Protein AF-A0A527ZAL7-F1 (afdb_monomer_lite)

Foldseek 3Di:
DPDDDDDPPVVVPDPDDPVNVVLVVVLVVLPECCPDPDPSVVVNVVSVLVVLVVVCVVVVHDSVPDDDDPDDLVVLLVPLAQWDDDPPDIGGNQAAEDEPPDDPSPQVSRHDDPVRYHYDYADPVRHD

Secondary structure (DSSP, 8-state):
-PPPPP---TTT--PPPHHHHHHHHHHHT----TT--SHHHHHHHHHHHHHHHHHHHHTT--GGG----SSHHHHHHHH--SEEEETTEEEE---EEEETTS-HHHHT-TTS-GGGEEEEP--TTS--

pLDDT: mean 95.11, std 5.89, range [48.94, 98.5]

Structure (mmCIF, N/CA/C/O backbone):
data_AF-A0A527ZAL7-F1
#
_entry.id   AF-A0A527ZAL7-F1
#
loop_
_atom_site.group_PDB
_atom_site.id
_atom_site.type_symbol
_atom_site.label_atom_id
_atom_site.label_alt_id
_atom_site.label_comp_id
_atom_site.label_asym_id
_atom_site.label_entity_id
_atom_site.label_seq_id
_atom_site.pdbx_PDB_ins_code
_atom_site.Cartn_x
_atom_site.Cartn_y
_atom_site.Cartn_z
_atom_site.occupancy
_atom_site.B_iso_or_equiv
_atom_site.auth_seq_id
_atom_site.auth_comp_id
_atom_site.auth_asym_id
_atom_site.auth_atom_id
_atom_site.pdbx_PDB_model_num
ATOM 1 N N . MET A 1 1 ? -11.670 -36.192 -14.664 1.00 48.94 1 MET A N 1
ATOM 2 C CA . MET A 1 1 ? -11.082 -34.845 -14.829 1.00 48.94 1 MET A CA 1
ATOM 3 C C . MET A 1 1 ? -11.791 -33.899 -13.882 1.00 48.94 1 MET A C 1
ATOM 5 O O . MET A 1 1 ? -13.014 -33.909 -13.870 1.00 48.94 1 MET A O 1
ATOM 9 N N . ALA A 1 2 ? -11.064 -33.143 -13.057 1.00 60.72 2 ALA A N 1
ATOM 10 C CA . ALA A 1 2 ? -11.693 -32.115 -12.231 1.00 60.72 2 ALA A CA 1
ATOM 11 C C . ALA A 1 2 ? -12.314 -31.054 -13.157 1.00 60.72 2 ALA A C 1
ATOM 13 O O . ALA A 1 2 ? -11.637 -30.558 -14.055 1.00 60.72 2 ALA A O 1
ATOM 14 N N . GLY A 1 3 ? -13.607 -30.770 -12.987 1.00 74.31 3 GLY A N 1
ATOM 15 C CA . GLY A 1 3 ? -14.325 -29.792 -13.806 1.00 74.31 3 GLY A CA 1
ATOM 16 C C . GLY A 1 3 ? -13.732 -28.382 -13.695 1.00 74.31 3 GLY A C 1
ATOM 17 O O . GLY A 1 3 ? -13.003 -28.069 -12.751 1.00 74.31 3 GLY A O 1
ATOM 18 N N . ARG A 1 4 ? -14.055 -27.520 -14.667 1.00 84.19 4 ARG A N 1
ATOM 19 C CA . ARG A 1 4 ? -13.641 -26.109 -14.679 1.00 84.19 4 ARG A CA 1
ATOM 20 C C . ARG A 1 4 ? -14.116 -25.422 -13.394 1.00 84.19 4 ARG A C 1
ATOM 22 O O . ARG A 1 4 ? -15.317 -25.316 -13.166 1.00 84.19 4 ARG A O 1
ATOM 29 N N . ARG A 1 5 ? -13.177 -24.960 -12.564 1.00 90.50 5 ARG A N 1
ATOM 30 C CA . ARG A 1 5 ? -13.480 -24.236 -11.321 1.00 90.50 5 ARG A CA 1
ATOM 31 C C . ARG A 1 5 ? -13.898 -22.800 -11.639 1.00 90.50 5 ARG A C 1
ATOM 33 O O . ARG A 1 5 ? -13.228 -22.132 -12.423 1.00 90.50 5 ARG A O 1
ATOM 40 N N . ALA A 1 6 ? -14.978 -22.332 -11.022 1.00 93.38 6 ALA A N 1
ATOM 41 C CA . ALA A 1 6 ? -15.306 -20.911 -10.971 1.00 93.38 6 ALA A CA 1
ATOM 42 C C . ALA A 1 6 ? -14.557 -20.277 -9.789 1.00 93.38 6 ALA A C 1
ATOM 44 O O . ALA A 1 6 ? -14.612 -20.806 -8.680 1.00 93.38 6 ALA A O 1
ATOM 45 N N . TYR A 1 7 ? -13.840 -19.177 -10.027 1.00 93.69 7 TYR A N 1
ATOM 46 C CA . TYR A 1 7 ? -13.162 -18.417 -8.976 1.00 93.69 7 TYR A CA 1
ATOM 47 C C . TYR A 1 7 ? -14.049 -17.243 -8.558 1.00 93.69 7 TYR A C 1
ATOM 49 O O . TYR A 1 7 ? -14.272 -16.332 -9.352 1.00 93.69 7 TYR A O 1
ATOM 57 N N . LEU A 1 8 ? -14.581 -17.300 -7.337 1.00 95.62 8 LEU A N 1
ATOM 58 C CA . LEU A 1 8 ? -15.550 -16.341 -6.791 1.00 95.62 8 LEU A CA 1
ATOM 59 C C . LEU A 1 8 ? -15.016 -15.689 -5.503 1.00 95.62 8 LEU A C 1
ATOM 61 O O . LEU A 1 8 ? -15.759 -15.513 -4.547 1.00 95.62 8 LEU A O 1
ATOM 65 N N . ASP A 1 9 ? -13.716 -15.379 -5.471 1.00 96.25 9 ASP A N 1
ATOM 66 C CA . ASP A 1 9 ? -13.019 -14.857 -4.283 1.00 96.25 9 ASP A CA 1
ATOM 67 C C . ASP A 1 9 ? -12.136 -13.632 -4.609 1.00 96.25 9 ASP A C 1
ATOM 69 O O . ASP A 1 9 ? -11.048 -13.440 -4.072 1.00 96.25 9 ASP A O 1
ATOM 73 N N . TYR A 1 10 ? -12.611 -12.783 -5.532 1.00 96.75 10 TYR A N 1
ATOM 74 C CA . TYR A 1 10 ? -11.903 -11.567 -5.968 1.00 96.75 10 TYR A CA 1
ATOM 75 C C . TYR A 1 10 ? -11.668 -10.555 -4.835 1.00 96.75 10 TYR A C 1
ATOM 77 O O . TYR A 1 10 ? -10.760 -9.732 -4.937 1.00 96.75 10 TYR A O 1
ATOM 85 N N . ASN A 1 11 ? -12.465 -10.620 -3.763 1.00 96.12 11 ASN A N 1
ATOM 86 C CA . ASN A 1 11 ? -12.312 -9.756 -2.594 1.00 96.12 11 ASN A CA 1
ATOM 87 C C . ASN A 1 11 ? -11.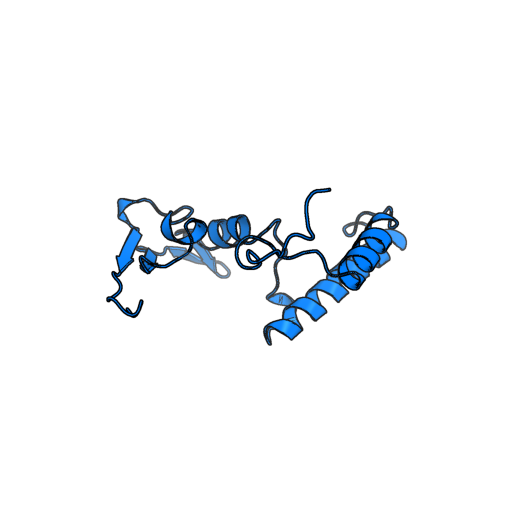076 -10.124 -1.756 1.00 96.12 11 ASN A C 1
ATOM 89 O O . ASN A 1 11 ? -10.514 -9.243 -1.111 1.00 96.12 11 ASN A O 1
ATOM 93 N N . ALA A 1 12 ? -10.636 -11.389 -1.768 1.00 94.75 12 ALA A N 1
ATOM 94 C CA . ALA A 1 12 ? -9.403 -11.802 -1.098 1.00 94.75 12 ALA A CA 1
ATOM 95 C C . ALA A 1 12 ? -8.165 -11.482 -1.949 1.00 94.75 12 ALA A C 1
ATOM 97 O O . ALA A 1 12 ? -7.170 -10.956 -1.450 1.00 94.75 12 ALA A O 1
ATOM 98 N N . SER A 1 13 ? -8.214 -11.798 -3.246 1.00 94.38 13 SER A N 1
ATOM 99 C CA . SER A 1 13 ? -7.198 -11.404 -4.223 1.00 94.38 13 SER A CA 1
ATOM 100 C C . SER A 1 13 ? -7.747 -11.515 -5.642 1.00 94.38 13 SER A C 1
ATOM 102 O O . SER A 1 13 ? -8.595 -12.353 -5.933 1.00 94.38 13 SER A O 1
ATOM 104 N N . ALA A 1 14 ? -7.234 -10.700 -6.559 1.00 96.00 14 ALA A N 1
ATOM 105 C CA . ALA A 1 14 ? -7.610 -10.756 -7.965 1.00 96.00 14 ALA A CA 1
ATOM 106 C C . ALA A 1 14 ? -6.448 -11.298 -8.814 1.00 96.00 14 ALA A C 1
ATOM 108 O O . ALA A 1 14 ? -5.286 -10.969 -8.549 1.00 96.00 14 ALA A O 1
ATOM 109 N N . PRO A 1 15 ? -6.723 -12.081 -9.874 1.00 95.44 15 PRO A N 1
ATOM 110 C CA . PRO A 1 15 ? -5.710 -12.426 -10.860 1.00 95.44 15 PRO A CA 1
ATOM 111 C C . PRO A 1 15 ? -5.053 -11.169 -11.438 1.00 95.44 15 PRO A C 1
ATOM 113 O O . PRO A 1 15 ? -5.734 -10.213 -11.816 1.00 95.44 15 PRO A O 1
ATOM 116 N N . LEU A 1 16 ? -3.723 -11.184 -11.539 1.00 96.75 16 LEU A N 1
ATOM 117 C CA . LEU A 1 16 ? -2.966 -10.072 -12.104 1.00 96.75 16 LEU A CA 1
ATOM 118 C C . LEU A 1 16 ? -3.390 -9.820 -13.557 1.00 96.75 16 LEU A C 1
ATOM 120 O O . LEU A 1 16 ? -3.375 -10.731 -14.389 1.00 96.75 16 LEU A O 1
ATOM 124 N N . LEU A 1 17 ? -3.716 -8.568 -13.879 1.00 97.62 17 LEU A N 1
ATOM 125 C CA . LEU A 1 17 ? -4.021 -8.167 -15.250 1.00 97.62 17 LEU A CA 1
ATOM 126 C C . LEU A 1 17 ? -2.813 -8.421 -16.163 1.00 97.62 17 LEU A C 1
ATOM 128 O O . LEU A 1 17 ? -1.675 -8.114 -15.804 1.00 97.62 17 LEU A O 1
ATOM 132 N N . ALA A 1 18 ? -3.057 -8.912 -17.381 1.00 98.06 18 ALA A N 1
ATOM 133 C CA . ALA A 1 18 ? -1.989 -9.197 -18.345 1.00 98.06 18 ALA A CA 1
ATOM 134 C C . ALA A 1 18 ? -1.107 -7.964 -18.625 1.00 98.06 18 ALA A C 1
ATOM 136 O O . ALA A 1 18 ? 0.115 -8.081 -18.666 1.00 98.06 18 ALA A O 1
ATOM 137 N N . ALA A 1 19 ? -1.712 -6.776 -18.731 1.00 97.81 19 ALA A N 1
ATOM 138 C CA . ALA A 1 19 ? -0.987 -5.518 -18.906 1.00 97.81 19 ALA A CA 1
ATOM 139 C C . ALA A 1 19 ? -0.066 -5.195 -17.714 1.00 97.81 19 ALA A C 1
ATOM 141 O O . ALA A 1 19 ? 1.085 -4.811 -17.917 1.00 97.81 19 ALA A O 1
ATOM 142 N N . ALA A 1 20 ? -0.533 -5.421 -16.480 1.00 97.12 20 ALA A N 1
ATOM 143 C CA . ALA A 1 20 ? 0.271 -5.217 -15.275 1.00 97.12 20 ALA A CA 1
ATOM 144 C C . ALA A 1 20 ? 1.446 -6.206 -15.208 1.00 97.12 20 ALA A C 1
ATOM 146 O O . ALA A 1 20 ? 2.564 -5.815 -14.879 1.00 97.12 20 ALA A O 1
ATOM 147 N N . ARG A 1 21 ? 1.223 -7.471 -15.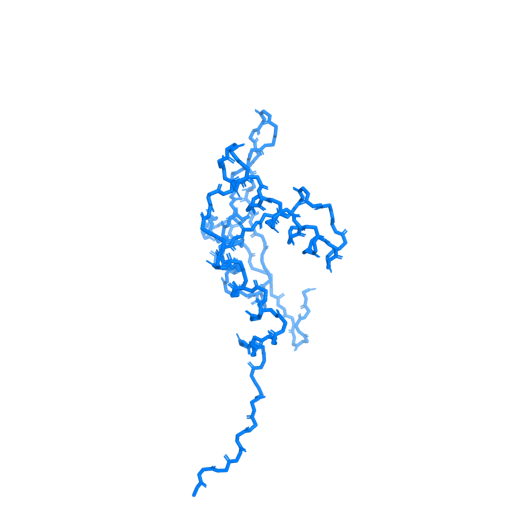597 1.00 98.06 21 ARG A N 1
ATOM 148 C CA . ARG A 1 21 ? 2.293 -8.474 -15.711 1.00 98.06 21 ARG A CA 1
ATOM 149 C C . ARG A 1 21 ? 3.375 -8.034 -16.699 1.00 98.06 21 ARG A C 1
ATOM 151 O O . ARG A 1 21 ? 4.554 -8.107 -16.370 1.00 98.06 21 ARG A O 1
ATOM 158 N N . THR A 1 22 ? 2.984 -7.581 -17.890 1.00 98.25 22 THR A N 1
ATOM 159 C CA . THR A 1 22 ? 3.924 -7.105 -18.917 1.00 98.25 22 THR A CA 1
ATOM 160 C C . THR A 1 22 ? 4.723 -5.897 -18.433 1.00 98.25 22 THR A C 1
ATOM 162 O O . THR A 1 22 ? 5.943 -5.887 -18.576 1.00 98.25 22 THR A O 1
ATOM 165 N N . ALA A 1 23 ? 4.064 -4.915 -17.810 1.00 97.19 23 ALA A N 1
ATOM 166 C CA . ALA A 1 23 ? 4.730 -3.733 -17.264 1.00 97.19 23 ALA A CA 1
ATOM 167 C C . ALA A 1 23 ? 5.743 -4.092 -16.164 1.00 97.19 23 ALA A C 1
ATOM 169 O O . ALA A 1 23 ? 6.849 -3.558 -16.152 1.00 97.19 23 ALA A O 1
ATOM 170 N N . MET A 1 24 ? 5.394 -5.030 -15.277 1.00 97.12 24 MET A N 1
ATOM 171 C CA . MET A 1 24 ? 6.292 -5.486 -14.216 1.00 97.12 24 MET A CA 1
ATOM 172 C C . MET A 1 24 ? 7.532 -6.194 -14.773 1.00 97.12 24 MET A C 1
ATOM 174 O O . MET A 1 24 ? 8.639 -5.903 -14.338 1.00 97.12 24 MET A O 1
ATOM 178 N N . ILE A 1 25 ? 7.369 -7.085 -15.757 1.00 97.69 25 ILE A N 1
ATOM 179 C CA . ILE A 1 25 ? 8.509 -7.765 -16.399 1.00 97.69 25 ILE A CA 1
ATOM 180 C C . ILE A 1 25 ? 9.436 -6.740 -17.059 1.00 97.69 25 ILE A C 1
ATOM 182 O O . ILE A 1 25 ? 10.633 -6.757 -16.801 1.00 97.69 25 ILE A O 1
ATOM 186 N N . ALA A 1 26 ? 8.879 -5.793 -17.818 1.00 96.06 26 ALA A N 1
ATOM 187 C CA . ALA A 1 26 ? 9.671 -4.735 -18.439 1.00 96.06 26 ALA A CA 1
ATOM 188 C C . ALA A 1 26 ? 10.413 -3.864 -17.407 1.00 96.06 26 ALA A C 1
ATOM 190 O O . ALA A 1 26 ? 11.528 -3.421 -17.664 1.00 96.06 26 ALA A O 1
ATOM 191 N N . ALA A 1 27 ? 9.817 -3.621 -16.235 1.00 95.69 27 ALA A N 1
ATOM 192 C CA . ALA A 1 27 ? 10.478 -2.903 -15.149 1.00 95.69 27 ALA A CA 1
ATOM 193 C C . ALA A 1 27 ? 11.617 -3.719 -14.510 1.00 95.69 27 ALA A C 1
ATOM 195 O O . ALA A 1 27 ? 12.641 -3.138 -14.158 1.00 95.69 27 ALA A O 1
ATOM 196 N N . LEU A 1 28 ? 11.468 -5.044 -14.385 1.00 95.50 28 LEU A N 1
ATOM 197 C CA . LEU A 1 28 ? 12.510 -5.937 -13.855 1.00 95.50 28 LEU A CA 1
ATOM 198 C C . LEU A 1 28 ? 13.748 -6.013 -14.759 1.00 95.50 28 LEU A C 1
ATOM 200 O O . LEU A 1 28 ? 14.852 -6.197 -14.250 1.00 95.50 28 LEU A O 1
ATOM 204 N N . ASP A 1 29 ? 13.585 -5.818 -16.068 1.00 95.88 29 ASP A N 1
ATOM 205 C CA . ASP A 1 29 ? 14.704 -5.762 -17.016 1.00 95.88 29 ASP A CA 1
ATOM 206 C C . ASP A 1 29 ? 15.553 -4.477 -16.867 1.00 95.88 29 ASP A C 1
ATOM 208 O O . ASP A 1 29 ? 16.662 -4.383 -17.401 1.00 95.88 29 ASP A O 1
ATOM 212 N N . VAL A 1 30 ? 15.077 -3.472 -16.117 1.00 94.19 30 VAL A N 1
ATOM 213 C CA . VAL A 1 30 ? 15.824 -2.237 -15.836 1.00 94.19 30 VAL A CA 1
ATOM 214 C C . VAL A 1 30 ? 16.791 -2.452 -14.667 1.00 94.19 30 VAL A C 1
ATOM 216 O O . VAL A 1 30 ? 16.453 -2.270 -13.499 1.00 94.19 30 VAL A O 1
ATOM 219 N N . ALA A 1 31 ? 18.047 -2.767 -14.981 1.00 93.75 31 ALA A N 1
ATOM 220 C CA . ALA A 1 31 ? 19.114 -2.940 -13.993 1.00 93.75 31 ALA A CA 1
ATOM 221 C C . ALA A 1 31 ? 19.738 -1.598 -13.550 1.00 93.75 31 ALA A C 1
ATOM 223 O O . ALA A 1 31 ? 20.893 -1.299 -13.860 1.00 93.75 31 ALA A O 1
ATOM 224 N N . ALA A 1 32 ? 18.982 -0.760 -12.834 1.00 96.00 32 ALA A N 1
ATOM 225 C CA . ALA A 1 32 ? 19.485 0.521 -12.332 1.00 96.00 32 ALA A CA 1
ATOM 226 C C . ALA A 1 32 ? 18.854 0.950 -11.003 1.00 96.00 32 ALA A C 1
ATOM 228 O O . ALA A 1 32 ? 17.691 0.678 -10.718 1.00 96.00 32 ALA A O 1
ATOM 229 N N . ASN A 1 33 ? 19.622 1.692 -10.203 1.00 97.25 33 ASN A N 1
ATOM 230 C CA . ASN A 1 33 ? 19.128 2.305 -8.976 1.00 97.25 33 ASN A CA 1
ATOM 231 C C . ASN A 1 33 ? 18.489 3.678 -9.291 1.00 97.25 33 ASN A C 1
ATOM 233 O O . ASN A 1 33 ? 19.198 4.566 -9.773 1.00 97.25 33 ASN A O 1
ATOM 237 N N . PRO A 1 34 ? 17.196 3.908 -8.992 1.00 96.62 34 PRO A N 1
ATOM 238 C CA . PRO A 1 34 ? 16.519 5.186 -9.248 1.00 96.62 34 PRO A CA 1
ATOM 239 C C . PRO A 1 34 ? 17.064 6.371 -8.425 1.00 96.62 34 PRO A C 1
ATOM 241 O O . PRO A 1 34 ? 16.746 7.527 -8.716 1.00 96.62 34 PRO A O 1
ATOM 244 N N . SER A 1 35 ? 17.889 6.114 -7.408 1.00 97.19 35 SER A N 1
ATOM 245 C CA . SER A 1 35 ? 18.598 7.148 -6.642 1.00 97.19 35 SER A CA 1
ATOM 246 C C . SER A 1 35 ? 19.909 7.590 -7.296 1.00 97.19 35 SER A C 1
ATOM 248 O O . SER A 1 35 ? 20.490 8.595 -6.886 1.00 97.19 35 SER A O 1
ATOM 250 N N . SER A 1 36 ? 20.391 6.868 -8.309 1.00 97.69 36 SER A N 1
ATOM 251 C CA . SER A 1 36 ? 21.624 7.220 -9.004 1.00 97.69 36 SER A CA 1
ATOM 252 C C . SER A 1 36 ? 21.444 8.413 -9.945 1.00 97.69 36 SER A C 1
ATOM 254 O O . SER A 1 36 ? 20.461 8.517 -10.679 1.00 97.69 36 SER A O 1
ATOM 256 N N . VAL A 1 37 ? 22.452 9.289 -9.992 1.00 96.31 37 VAL A N 1
ATOM 257 C CA . VAL A 1 37 ? 22.424 10.506 -10.822 1.00 96.31 37 VAL A CA 1
ATOM 258 C C . VAL A 1 37 ? 22.759 10.264 -12.293 1.00 96.31 37 VAL A C 1
ATOM 260 O O . VAL A 1 37 ? 22.502 11.149 -13.102 1.00 96.31 37 VAL A O 1
ATOM 263 N N . HIS A 1 38 ? 23.328 9.110 -12.658 1.00 96.00 38 HIS A N 1
ATOM 264 C CA . HIS A 1 38 ? 23.694 8.770 -14.040 1.00 96.00 38 HIS A CA 1
ATOM 265 C C . HIS A 1 38 ? 22.463 8.451 -14.913 1.00 96.00 38 HIS A C 1
ATOM 267 O O . HIS A 1 38 ? 21.326 8.435 -14.437 1.00 96.00 38 HIS A O 1
ATOM 273 N N . ALA A 1 39 ? 22.667 8.271 -16.221 1.00 95.81 39 ALA A N 1
ATOM 274 C CA . ALA A 1 39 ? 21.583 8.211 -17.205 1.00 95.81 39 ALA A CA 1
ATOM 275 C C . ALA A 1 39 ? 20.572 7.085 -16.927 1.00 95.81 39 ALA A C 1
ATOM 277 O O . ALA A 1 39 ? 19.363 7.322 -16.967 1.00 95.81 39 ALA A O 1
ATOM 278 N N . GLU A 1 40 ? 21.066 5.900 -16.587 1.00 96.44 40 GLU A N 1
ATOM 279 C CA . GLU A 1 40 ? 20.287 4.705 -16.265 1.00 96.44 40 GLU A CA 1
ATOM 280 C C . GLU A 1 40 ? 19.490 4.905 -14.971 1.00 96.44 40 GLU A C 1
ATOM 282 O O . GLU A 1 40 ? 18.299 4.607 -14.926 1.00 96.44 40 GLU A O 1
ATOM 287 N N . GLY A 1 41 ? 20.102 5.509 -13.945 1.00 97.56 41 GLY A N 1
ATOM 288 C CA . GLY A 1 41 ? 19.413 5.851 -12.698 1.00 97.56 41 GLY A CA 1
ATOM 289 C C . GLY A 1 41 ? 18.275 6.849 -12.911 1.00 97.56 41 GLY A C 1
ATOM 290 O O . GLY A 1 41 ? 17.151 6.633 -12.459 1.00 97.56 41 GLY A O 1
ATOM 291 N N . ARG A 1 42 ? 18.508 7.898 -13.712 1.00 96.62 42 ARG A N 1
ATOM 292 C CA . ARG A 1 42 ? 17.453 8.848 -14.107 1.00 96.62 42 ARG A CA 1
ATOM 293 C C . ARG A 1 42 ? 16.359 8.189 -14.951 1.00 96.62 42 ARG A C 1
ATOM 295 O O . ARG A 1 42 ? 15.202 8.597 -14.869 1.00 96.62 42 ARG A O 1
ATOM 302 N N . ALA A 1 43 ? 16.692 7.198 -15.778 1.00 95.00 43 ALA A N 1
ATOM 303 C CA . ALA A 1 43 ? 15.705 6.421 -16.525 1.00 95.00 43 ALA A CA 1
ATOM 304 C C . ALA A 1 43 ? 14.823 5.576 -15.588 1.00 95.00 43 ALA A C 1
ATOM 306 O O . ALA A 1 43 ? 13.601 5.686 -15.674 1.00 95.00 43 ALA A O 1
ATOM 307 N N . ALA A 1 44 ? 15.414 4.849 -14.636 1.00 97.12 44 ALA A N 1
ATOM 308 C CA . ALA A 1 44 ? 14.673 4.100 -13.617 1.00 97.12 44 ALA A CA 1
ATOM 309 C C . ALA A 1 44 ? 13.794 5.016 -12.748 1.00 97.12 44 ALA A C 1
ATOM 311 O O . ALA A 1 44 ? 12.623 4.723 -12.512 1.00 97.12 44 ALA A O 1
ATOM 312 N N . ARG A 1 45 ? 14.310 6.184 -12.340 1.00 97.44 45 ARG A N 1
ATOM 313 C CA . ARG A 1 45 ? 13.520 7.185 -11.608 1.00 97.44 45 ARG A CA 1
ATOM 314 C C . ARG A 1 45 ? 12.310 7.660 -12.408 1.00 97.44 45 ARG A C 1
ATOM 316 O O . ARG A 1 45 ? 11.223 7.765 -11.852 1.00 97.44 45 ARG A O 1
ATOM 323 N N . ARG A 1 46 ? 12.477 7.927 -13.709 1.00 96.94 46 ARG A N 1
ATOM 324 C CA . ARG A 1 46 ? 11.363 8.325 -14.587 1.00 96.94 46 ARG A CA 1
ATOM 325 C C . ARG A 1 46 ? 10.273 7.257 -14.644 1.00 96.94 46 ARG A C 1
ATOM 327 O O . ARG A 1 46 ? 9.107 7.625 -14.616 1.00 96.94 46 ARG A O 1
ATOM 334 N N . LEU A 1 47 ? 10.629 5.971 -14.661 1.00 97.19 47 LEU A N 1
ATOM 335 C CA . LEU A 1 47 ? 9.651 4.877 -14.622 1.00 97.19 47 LEU A CA 1
ATOM 336 C C . LEU A 1 47 ? 8.786 4.944 -13.352 1.00 97.19 47 LEU A C 1
ATOM 338 O O . LEU A 1 47 ? 7.561 4.933 -13.449 1.00 97.19 47 LEU A O 1
ATOM 342 N N . ILE A 1 48 ? 9.410 5.099 -12.181 1.00 97.38 48 ILE A N 1
ATOM 343 C CA . ILE A 1 48 ? 8.695 5.211 -10.898 1.00 97.38 48 ILE A CA 1
ATOM 344 C C . ILE A 1 48 ? 7.825 6.474 -10.851 1.00 97.38 48 ILE A C 1
ATOM 346 O O . ILE A 1 48 ? 6.678 6.418 -10.419 1.00 97.38 48 ILE A O 1
ATOM 350 N N . GLU A 1 49 ? 8.338 7.613 -11.318 1.00 98.12 49 GLU A N 1
ATOM 351 C CA . GLU A 1 49 ? 7.581 8.871 -11.318 1.00 98.12 49 GLU A CA 1
ATO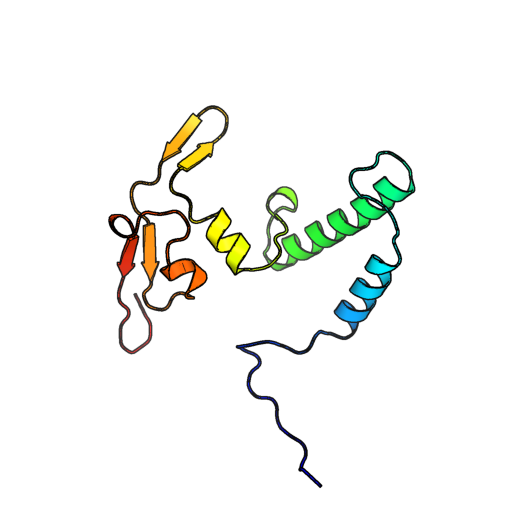M 352 C C . GLU A 1 49 ? 6.417 8.867 -12.317 1.00 98.12 49 GLU A C 1
ATOM 354 O O . GLU A 1 49 ? 5.398 9.507 -12.065 1.00 98.12 49 GLU A O 1
ATOM 359 N N . ASN A 1 50 ? 6.526 8.139 -13.432 1.00 98.00 50 ASN A N 1
ATOM 360 C CA . ASN A 1 50 ? 5.393 7.903 -14.328 1.00 98.00 50 ASN A CA 1
ATOM 361 C C . ASN A 1 50 ? 4.311 7.087 -13.607 1.00 98.00 50 ASN A C 1
ATOM 363 O O . ASN A 1 50 ? 3.176 7.545 -13.517 1.00 98.00 50 ASN A O 1
ATOM 367 N N . ALA A 1 51 ? 4.686 5.959 -12.991 1.00 97.81 51 ALA A N 1
ATOM 368 C CA . ALA A 1 51 ? 3.756 5.132 -12.221 1.00 97.81 51 ALA A CA 1
ATOM 369 C C . ALA A 1 51 ? 3.089 5.916 -11.075 1.00 97.81 51 ALA A C 1
ATOM 371 O O . ALA A 1 51 ? 1.906 5.733 -10.797 1.00 97.81 51 ALA A O 1
ATOM 372 N N . ARG A 1 52 ? 3.824 6.832 -10.428 1.00 98.50 52 ARG A N 1
ATOM 373 C CA . ARG A 1 52 ? 3.284 7.715 -9.384 1.00 98.50 52 ARG A CA 1
ATOM 374 C C . ARG A 1 52 ? 2.161 8.606 -9.915 1.00 98.50 52 ARG A C 1
ATOM 376 O O . ARG A 1 52 ? 1.134 8.736 -9.255 1.00 98.50 52 ARG A O 1
ATOM 383 N N . ARG A 1 53 ? 2.337 9.197 -11.103 1.00 98.50 53 ARG A N 1
ATOM 384 C CA . ARG A 1 53 ? 1.309 10.029 -11.754 1.00 98.50 53 ARG A CA 1
ATOM 385 C C . ARG A 1 53 ? 0.096 9.213 -12.182 1.00 98.50 53 ARG A C 1
ATOM 387 O O . ARG A 1 53 ? -1.029 9.684 -12.018 1.00 98.50 53 ARG A O 1
ATOM 394 N N . ASP A 1 54 ? 0.313 7.993 -12.662 1.00 97.81 54 ASP A N 1
ATOM 395 C CA . ASP A 1 54 ? -0.778 7.095 -13.040 1.00 97.81 54 ASP A CA 1
ATOM 396 C C . ASP A 1 54 ? -1.632 6.740 -11.813 1.00 97.81 54 ASP A C 1
ATOM 398 O O . ASP A 1 54 ? -2.850 6.905 -11.840 1.00 97.81 54 ASP A O 1
ATOM 402 N N . VAL A 1 55 ? -1.003 6.359 -10.693 1.00 97.75 55 VAL A N 1
ATOM 403 C CA . VAL A 1 55 ? -1.705 6.075 -9.427 1.00 97.75 55 VAL A CA 1
ATOM 404 C C . VAL A 1 55 ? -2.439 7.302 -8.893 1.00 97.75 55 VAL A C 1
ATOM 406 O O . VAL A 1 55 ? -3.596 7.191 -8.498 1.00 97.75 55 VAL A O 1
ATOM 409 N N . ALA A 1 56 ? -1.801 8.474 -8.904 1.00 98.38 56 ALA A N 1
ATOM 410 C CA . ALA A 1 56 ? -2.423 9.713 -8.441 1.00 98.38 56 ALA A CA 1
ATOM 411 C C . ALA A 1 56 ? -3.696 10.048 -9.239 1.00 98.38 56 ALA A C 1
ATOM 413 O O . ALA A 1 56 ? -4.711 10.438 -8.663 1.00 98.38 56 ALA A O 1
ATOM 414 N N . THR A 1 57 ? -3.664 9.808 -10.554 1.00 98.25 57 THR A N 1
ATOM 415 C CA . THR A 1 57 ? -4.808 10.018 -11.452 1.00 98.25 57 THR A CA 1
ATOM 416 C C . THR A 1 57 ? -6.003 9.139 -11.074 1.00 98.25 57 THR A C 1
ATOM 418 O O . THR A 1 57 ? -7.132 9.624 -11.076 1.00 98.25 57 THR A O 1
ATOM 421 N N . LEU A 1 58 ? -5.773 7.879 -10.681 1.00 97.50 58 LEU A N 1
ATOM 422 C CA . LEU A 1 58 ? -6.843 6.947 -10.288 1.00 97.50 58 LEU A CA 1
ATOM 423 C C . LEU A 1 58 ? -7.657 7.431 -9.081 1.00 97.50 58 LEU A C 1
ATOM 425 O O . LEU A 1 58 ? -8.818 7.056 -8.938 1.00 97.50 58 LEU A O 1
ATOM 429 N N . VAL A 1 59 ? -7.054 8.254 -8.221 1.00 95.81 59 VAL A N 1
ATOM 430 C CA . VAL A 1 59 ? -7.666 8.763 -6.984 1.00 95.81 59 VAL A CA 1
ATOM 431 C C . VAL A 1 59 ? -7.861 10.282 -6.993 1.00 95.81 59 VAL A C 1
ATOM 433 O O . VAL A 1 59 ? -8.169 10.863 -5.958 1.00 95.81 59 VAL A O 1
ATOM 436 N N . SER A 1 60 ? -7.702 10.936 -8.151 1.00 97.38 60 SER A N 1
ATOM 437 C CA . SER A 1 60 ? -7.815 12.398 -8.300 1.00 97.38 60 SER A CA 1
ATOM 438 C C . SER A 1 60 ? -6.927 13.197 -7.327 1.00 97.38 60 SER A C 1
ATOM 440 O O . SER A 1 60 ? -7.343 14.226 -6.797 1.00 97.38 60 SER A O 1
ATOM 442 N N . ALA A 1 61 ? -5.699 12.727 -7.090 1.00 96.94 61 ALA A N 1
ATOM 443 C CA . ALA A 1 61 ? -4.719 13.371 -6.214 1.00 96.94 61 ALA A CA 1
ATOM 444 C C . ALA A 1 61 ? -3.533 13.964 -6.996 1.00 96.94 61 ALA A C 1
ATOM 446 O O . ALA A 1 61 ? -3.289 13.625 -8.155 1.00 96.94 61 ALA A O 1
ATOM 447 N N . GLY A 1 62 ? -2.757 14.830 -6.336 1.00 97.94 62 GLY A N 1
ATOM 448 C CA . GLY A 1 62 ? -1.430 15.241 -6.806 1.00 97.94 62 GLY A CA 1
ATOM 449 C C . GLY A 1 62 ? -0.418 14.096 -6.696 1.00 97.94 62 GLY A C 1
ATOM 450 O O . GLY A 1 62 ? -0.484 13.278 -5.775 1.00 97.94 62 GLY A O 1
ATOM 451 N N . ALA A 1 63 ? 0.540 14.024 -7.623 1.00 97.81 63 ALA A N 1
ATOM 452 C CA . ALA A 1 63 ? 1.555 12.967 -7.623 1.00 97.81 63 ALA A CA 1
ATOM 453 C C . ALA A 1 63 ? 2.440 13.013 -6.367 1.00 97.81 63 ALA A C 1
ATOM 455 O O . ALA A 1 63 ? 2.827 11.975 -5.838 1.00 97.81 63 ALA A O 1
ATOM 456 N N . GLU A 1 64 ? 2.703 14.209 -5.847 1.00 96.81 64 GLU A N 1
ATOM 457 C CA . GLU A 1 64 ? 3.416 14.475 -4.599 1.00 96.81 64 GLU A CA 1
ATOM 458 C C . GLU A 1 64 ? 2.720 13.911 -3.349 1.00 96.81 64 GLU A C 1
ATOM 460 O O . GLU A 1 64 ? 3.362 13.768 -2.310 1.00 96.81 64 GLU A O 1
ATOM 465 N N . HIS A 1 65 ? 1.434 13.559 -3.441 1.00 95.88 65 HIS A N 1
ATOM 466 C CA . HIS A 1 65 ? 0.669 12.949 -2.351 1.00 95.88 65 HIS A CA 1
ATOM 467 C C . HIS A 1 65 ? 0.680 11.416 -2.378 1.00 95.88 65 HIS A C 1
ATOM 469 O O . HIS A 1 65 ? 0.152 10.782 -1.466 1.00 95.88 65 HIS A O 1
ATOM 475 N N . VAL A 1 66 ? 1.291 10.797 -3.390 1.00 97.44 66 VAL A N 1
ATOM 476 C CA . VAL A 1 66 ? 1.413 9.338 -3.478 1.00 97.44 66 VAL A CA 1
ATOM 477 C C . VAL A 1 66 ? 2.722 8.899 -2.838 1.00 97.44 66 VAL A C 1
ATOM 479 O O . VAL A 1 66 ? 3.796 9.317 -3.266 1.00 97.44 66 VAL A O 1
ATOM 482 N N . VAL A 1 67 ? 2.651 7.986 -1.869 1.00 97.19 67 VAL A N 1
ATOM 483 C CA . VAL A 1 67 ? 3.809 7.289 -1.292 1.00 97.19 67 VAL A CA 1
ATOM 484 C C . VAL A 1 67 ? 3.655 5.799 -1.578 1.00 97.19 67 VAL A C 1
ATOM 486 O O . VAL A 1 67 ? 2.644 5.201 -1.222 1.00 97.19 67 VAL A O 1
ATOM 489 N N . PHE A 1 68 ? 4.647 5.198 -2.240 1.00 98.06 68 PHE A N 1
ATOM 490 C CA . PHE A 1 68 ? 4.648 3.758 -2.490 1.00 98.06 68 PHE A CA 1
ATOM 491 C C . PHE A 1 68 ? 5.076 3.005 -1.231 1.00 98.06 68 PHE A C 1
ATOM 493 O O . PHE A 1 68 ? 6.094 3.338 -0.625 1.00 98.06 68 PHE A O 1
ATOM 500 N N . THR A 1 69 ? 4.315 1.973 -0.882 1.00 98.19 69 THR A N 1
ATOM 501 C CA . THR A 1 69 ? 4.605 1.008 0.185 1.00 98.19 69 THR A CA 1
ATOM 502 C C . THR A 1 69 ? 4.550 -0.409 -0.395 1.00 98.19 69 THR A C 1
ATOM 504 O O . THR A 1 69 ? 4.147 -0.605 -1.543 1.00 98.19 69 THR A O 1
ATOM 507 N N . SER A 1 70 ? 4.932 -1.420 0.383 1.00 97.75 70 SER A N 1
ATOM 508 C CA . SER A 1 70 ? 4.805 -2.835 0.003 1.00 97.75 70 SER A CA 1
ATOM 509 C C . SER A 1 70 ? 3.354 -3.325 -0.075 1.00 97.75 70 SER A C 1
ATOM 511 O O . SER A 1 70 ? 3.085 -4.361 -0.681 1.00 97.75 70 SER A O 1
ATOM 513 N N . GLY A 1 71 ? 2.407 -2.592 0.518 1.00 97.25 71 GLY A N 1
ATOM 514 C CA . GLY A 1 71 ? 0.985 -2.913 0.483 1.00 97.25 71 GLY A CA 1
ATOM 515 C C . GLY A 1 71 ? 0.152 -2.103 1.477 1.00 97.25 71 GLY A C 1
ATOM 516 O O . GLY A 1 71 ? 0.663 -1.263 2.225 1.00 97.25 71 GLY A O 1
ATOM 517 N N . ALA A 1 72 ? -1.153 -2.387 1.505 1.00 95.81 72 ALA A N 1
ATOM 518 C CA . ALA A 1 72 ? -2.127 -1.657 2.319 1.00 95.81 72 ALA A CA 1
ATOM 519 C C . ALA A 1 72 ? -1.853 -1.756 3.831 1.00 95.81 72 ALA A C 1
ATOM 521 O O . ALA A 1 72 ? -2.026 -0.776 4.547 1.00 95.81 72 ALA A O 1
ATOM 522 N N . THR A 1 73 ? -1.376 -2.904 4.325 1.00 96.50 73 THR A N 1
ATOM 523 C CA . THR A 1 73 ? -1.039 -3.078 5.749 1.00 96.50 73 THR A CA 1
ATOM 524 C C . THR A 1 73 ? 0.111 -2.168 6.185 1.00 96.50 73 THR A C 1
ATOM 526 O O . THR A 1 73 ? 0.029 -1.546 7.243 1.00 96.50 73 THR A O 1
ATOM 529 N N . GLU A 1 74 ? 1.162 -2.038 5.369 1.00 97.25 74 GLU A N 1
ATOM 530 C CA . GLU A 1 74 ? 2.265 -1.112 5.658 1.00 97.25 74 GLU A CA 1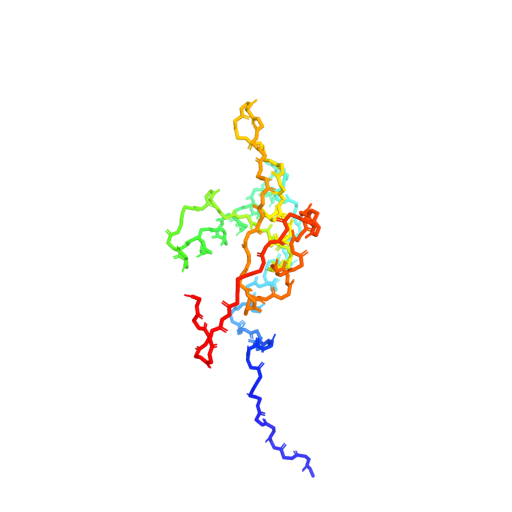
ATOM 531 C C . GLU A 1 74 ? 1.801 0.345 5.570 1.00 97.25 74 GLU A C 1
ATOM 533 O O . GLU A 1 74 ? 2.140 1.148 6.441 1.00 97.25 74 GLU A O 1
ATOM 538 N N . ALA A 1 75 ? 0.987 0.684 4.562 1.00 96.88 75 ALA A N 1
ATOM 539 C CA . ALA A 1 75 ? 0.425 2.026 4.425 1.00 96.88 75 ALA A CA 1
ATOM 540 C C . ALA A 1 75 ? -0.409 2.407 5.658 1.00 96.88 75 ALA A C 1
ATOM 542 O O . ALA A 1 75 ? -0.167 3.450 6.265 1.00 96.88 75 ALA A O 1
ATOM 543 N N . ALA A 1 76 ? -1.315 1.526 6.092 1.00 96.69 76 ALA A N 1
ATOM 544 C CA . ALA A 1 76 ? -2.112 1.723 7.298 1.00 96.69 76 ALA A CA 1
ATOM 545 C C . ALA A 1 76 ? -1.220 1.886 8.536 1.00 96.69 76 ALA A C 1
ATOM 547 O O . ALA A 1 76 ? -1.349 2.872 9.252 1.00 96.69 76 ALA A O 1
ATOM 548 N N . SER A 1 77 ? -0.251 0.992 8.762 1.00 94.50 77 SER A N 1
ATOM 549 C CA . SER A 1 77 ? 0.642 1.098 9.924 1.00 94.50 77 SER A CA 1
ATOM 550 C C . SER A 1 77 ? 1.526 2.349 9.911 1.00 94.50 77 SER A C 1
ATOM 552 O O . SER A 1 77 ? 1.942 2.799 10.980 1.00 94.50 77 SER A O 1
ATOM 554 N N . THR A 1 78 ? 1.851 2.881 8.733 1.00 94.25 78 THR A N 1
ATOM 555 C CA . THR A 1 78 ? 2.626 4.118 8.588 1.00 94.25 78 THR A CA 1
ATOM 556 C C . THR A 1 78 ? 1.797 5.333 8.998 1.00 94.25 78 THR A C 1
ATOM 558 O O . THR A 1 78 ? 2.317 6.219 9.671 1.00 94.25 78 THR A O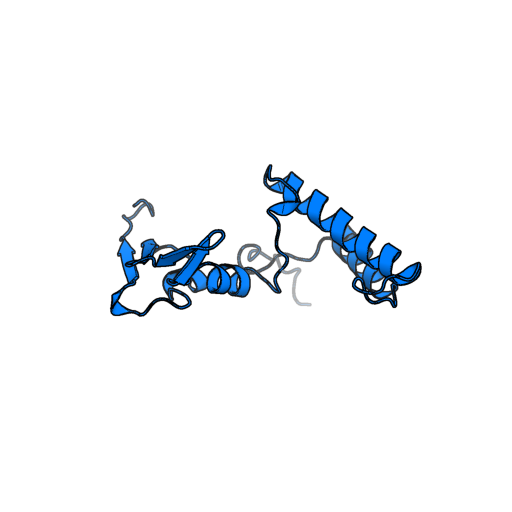 1
ATOM 561 N N . LEU A 1 79 ? 0.510 5.359 8.635 1.00 94.44 79 LEU A N 1
ATOM 562 C CA . LEU A 1 79 ? -0.402 6.468 8.933 1.00 94.44 79 LEU A CA 1
ATOM 563 C C . LEU A 1 79 ? -1.015 6.377 10.338 1.00 94.44 79 LEU A C 1
ATOM 565 O O . LEU A 1 79 ? -1.277 7.392 10.978 1.00 94.44 79 LEU A O 1
ATOM 569 N N . LEU A 1 80 ? -1.233 5.172 10.858 1.00 96.19 80 LEU A N 1
ATOM 570 C CA . LEU A 1 80 ? -1.805 4.946 12.185 1.00 96.19 80 LEU A CA 1
ATOM 571 C C . LEU A 1 80 ? -0.728 5.086 13.263 1.00 96.19 80 LEU A C 1
ATOM 573 O O . LEU A 1 80 ? -0.372 4.134 13.954 1.00 96.19 80 LEU A O 1
ATOM 577 N N . THR A 1 81 ? -0.194 6.298 13.389 1.00 95.62 81 THR A N 1
ATOM 578 C CA . THR A 1 81 ? 0.782 6.694 14.404 1.00 95.62 81 THR A CA 1
ATOM 579 C C . THR A 1 81 ? 0.277 7.912 15.183 1.00 95.62 81 THR A C 1
ATOM 581 O O . THR A 1 81 ? -0.297 8.819 14.574 1.00 95.62 81 THR A O 1
ATOM 584 N N . PRO A 1 82 ? 0.454 7.963 16.518 1.00 96.31 82 PRO A N 1
ATOM 585 C CA . PRO A 1 82 ? -0.001 9.099 17.317 1.00 96.31 82 PRO A CA 1
ATOM 586 C C . PRO A 1 82 ? 0.869 10.338 17.106 1.00 96.31 82 PRO A C 1
ATOM 588 O O . PRO A 1 82 ? 0.357 11.451 17.139 1.00 96.31 82 PRO A O 1
ATOM 591 N N . ASP A 1 83 ? 2.169 10.159 16.880 1.00 94.88 83 ASP A N 1
ATOM 592 C CA . ASP A 1 83 ? 3.128 11.257 16.791 1.00 94.88 83 ASP A CA 1
ATOM 593 C C . ASP A 1 83 ? 3.434 11.600 15.328 1.00 94.88 83 ASP A C 1
ATOM 595 O O . ASP A 1 83 ? 3.928 10.765 14.566 1.00 94.88 83 ASP A O 1
ATOM 599 N N . TRP A 1 84 ? 3.165 12.850 14.956 1.00 94.88 84 TRP A N 1
ATOM 600 C CA . TRP A 1 84 ? 3.357 13.402 13.619 1.00 94.88 84 TRP A CA 1
ATOM 601 C C . TRP A 1 84 ? 4.303 14.600 13.633 1.00 94.88 84 TRP A C 1
ATOM 603 O O . TRP A 1 84 ? 4.344 15.382 14.584 1.00 94.88 84 TRP A O 1
ATOM 613 N N . GLN A 1 85 ? 5.038 14.771 12.535 1.00 93.38 85 GLN A N 1
ATOM 614 C CA . GLN A 1 85 ? 5.838 15.965 12.261 1.00 93.38 85 GLN A CA 1
ATOM 615 C C . GLN A 1 85 ? 5.122 16.805 11.203 1.00 93.38 85 GLN A C 1
ATOM 617 O O . GLN A 1 85 ? 4.888 16.333 10.091 1.00 93.38 85 GLN A O 1
ATOM 622 N N . MET A 1 86 ? 4.780 18.050 11.537 1.00 89.50 86 MET A N 1
ATOM 623 C CA . MET A 1 86 ? 4.151 19.000 10.617 1.00 89.50 86 MET A CA 1
ATOM 624 C C . MET A 1 86 ? 5.015 20.260 10.533 1.00 89.50 86 MET A C 1
ATOM 626 O O . MET A 1 86 ? 5.005 21.124 11.414 1.00 89.50 86 MET A O 1
ATOM 630 N N . GLY A 1 87 ? 5.818 20.349 9.471 1.00 89.75 87 GLY A N 1
ATOM 631 C CA . GLY A 1 87 ? 6.824 21.399 9.327 1.00 89.75 87 GLY A CA 1
ATOM 632 C C . GLY A 1 87 ? 7.898 21.292 10.413 1.00 89.75 87 GLY A C 1
ATOM 633 O O . GLY A 1 87 ? 8.619 20.303 10.475 1.00 89.75 87 GLY A O 1
ATOM 634 N N . ARG A 1 88 ? 8.015 22.321 11.262 1.00 91.44 88 ARG A N 1
ATOM 635 C CA . ARG A 1 88 ? 8.935 22.329 12.419 1.00 91.44 88 ARG A CA 1
ATOM 636 C C . ARG A 1 88 ? 8.264 21.907 13.734 1.00 91.44 88 ARG A C 1
ATOM 638 O O . ARG A 1 88 ? 8.936 21.863 14.758 1.00 91.44 88 ARG A O 1
ATOM 645 N N . GLY A 1 89 ? 6.950 21.676 13.722 1.00 93.75 89 GLY A N 1
ATOM 646 C CA . GLY A 1 89 ? 6.165 21.343 14.906 1.00 93.75 89 GLY A CA 1
ATOM 647 C C . GLY A 1 89 ? 5.885 19.849 15.018 1.00 93.75 89 GLY A C 1
ATOM 648 O O . GLY A 1 89 ? 5.783 19.144 14.013 1.00 93.75 89 GLY A O 1
ATOM 649 N N . THR A 1 90 ? 5.702 19.388 16.254 1.00 94.31 90 THR A N 1
ATOM 650 C CA . THR A 1 90 ? 5.186 18.043 16.535 1.00 94.31 90 THR A CA 1
ATOM 651 C C . THR A 1 90 ? 3.698 18.129 16.842 1.00 94.31 90 THR A C 1
ATOM 653 O O . THR A 1 90 ? 3.265 19.040 17.550 1.00 94.31 90 THR A O 1
ATOM 656 N N . VAL A 1 91 ? 2.918 17.202 16.298 1.00 95.38 91 VAL A N 1
ATOM 657 C CA . VAL A 1 91 ? 1.488 17.073 16.578 1.00 95.38 91 VAL A CA 1
ATOM 658 C C . VAL A 1 91 ? 1.248 15.672 17.104 1.00 95.38 91 VAL A C 1
ATOM 660 O O . VAL A 1 91 ? 1.690 14.699 16.499 1.00 95.38 91 VAL A O 1
ATOM 663 N N . ARG A 1 92 ? 0.548 15.571 18.235 1.00 95.38 92 ARG A N 1
ATOM 664 C CA . ARG A 1 92 ? 0.207 14.288 18.839 1.00 95.38 92 ARG A CA 1
ATOM 665 C C . ARG A 1 92 ? -1.295 14.066 18.828 1.00 95.38 92 ARG A C 1
ATOM 667 O O . ARG A 1 92 ? -2.042 14.826 19.441 1.00 95.38 92 ARG A O 1
ATOM 674 N N . MET A 1 93 ? -1.717 12.993 18.177 1.00 95.44 93 MET A N 1
ATOM 675 C CA . MET A 1 93 ? -3.085 12.499 18.224 1.00 95.44 93 MET A CA 1
ATOM 676 C C . MET A 1 93 ? -3.294 11.737 19.529 1.00 95.44 93 MET A C 1
ATOM 678 O O . MET A 1 93 ? -2.547 10.817 19.858 1.00 95.44 93 MET A O 1
ATOM 682 N N . SER A 1 94 ? -4.296 12.151 20.302 1.00 95.69 94 SER A N 1
ATOM 683 C CA . SER A 1 94 ? -4.573 11.585 21.627 1.00 95.69 94 SER A CA 1
ATOM 684 C C . SER A 1 94 ? -5.357 10.277 21.568 1.00 95.69 94 SER A C 1
ATOM 686 O O . SER A 1 94 ? -5.255 9.461 22.485 1.00 95.69 94 SER A O 1
ATOM 688 N N . ARG A 1 95 ? -6.170 10.100 20.523 1.00 96.88 95 ARG A N 1
ATOM 689 C CA . ARG A 1 95 ? -7.069 8.963 20.329 1.00 96.88 95 ARG A CA 1
ATOM 690 C C . ARG A 1 95 ? -7.187 8.631 18.849 1.00 96.88 95 ARG A C 1
ATOM 692 O O . ARG A 1 95 ? -7.157 9.532 18.013 1.00 96.88 95 ARG A O 1
ATOM 699 N N . LEU A 1 96 ? -7.370 7.350 18.563 1.00 97.12 96 LEU A N 1
ATOM 700 C CA . LEU A 1 96 ? -7.738 6.829 17.255 1.00 97.12 96 LEU A CA 1
ATOM 701 C C . LEU A 1 96 ? -9.155 6.266 17.345 1.00 97.12 96 LEU A C 1
ATOM 703 O O . LEU A 1 96 ? -9.440 5.471 18.237 1.00 97.12 96 LEU A O 1
ATOM 707 N N . TYR A 1 97 ? -10.021 6.657 16.418 1.00 96.81 97 TYR A N 1
ATOM 708 C CA . TYR A 1 97 ? -11.356 6.084 16.274 1.00 96.81 97 TYR A CA 1
ATOM 709 C C . TYR A 1 97 ? -11.362 5.182 15.043 1.00 96.81 97 TYR A C 1
ATOM 711 O O . TYR A 1 97 ? -10.898 5.601 13.984 1.00 96.81 97 TYR A O 1
ATOM 719 N N . VAL A 1 98 ? -11.856 3.957 15.198 1.00 96.50 98 VAL A N 1
ATOM 720 C CA . VAL A 1 98 ? -11.986 2.967 14.120 1.00 96.50 98 VAL A CA 1
ATOM 721 C C . VAL A 1 98 ? -13.406 2.415 14.103 1.00 96.50 98 VAL A C 1
ATOM 723 O O . VAL A 1 98 ? -14.033 2.290 15.157 1.00 96.50 98 VAL A O 1
ATOM 726 N N . CYS A 1 99 ? -13.911 2.080 12.922 1.00 96.06 99 CYS A N 1
ATOM 727 C CA . CYS A 1 99 ? -15.183 1.386 12.767 1.00 96.06 99 CYS A CA 1
ATOM 728 C C . CYS A 1 99 ? -14.978 -0.107 13.045 1.00 96.06 99 CYS A C 1
ATOM 730 O O . CYS A 1 99 ? -13.992 -0.679 12.592 1.00 96.06 99 CYS A O 1
ATOM 732 N N . GLU A 1 100 ? -15.895 -0.770 13.754 1.00 95.81 100 GLU A N 1
ATOM 733 C CA . GLU A 1 100 ? -15.802 -2.217 14.012 1.00 95.81 100 GLU A CA 1
ATOM 734 C C . GLU A 1 100 ? -15.798 -3.073 12.735 1.00 95.81 100 GLU A C 1
ATOM 736 O O . GLU A 1 100 ? -15.285 -4.192 12.760 1.00 95.81 100 GLU A O 1
ATOM 741 N N . ALA A 1 101 ? -16.302 -2.535 11.621 1.00 95.50 101 ALA A N 1
ATOM 742 C CA . ALA A 1 101 ? -16.276 -3.174 10.308 1.00 95.50 101 ALA A CA 1
ATOM 743 C C . ALA A 1 101 ? -14.990 -2.901 9.493 1.00 95.50 101 ALA A C 1
ATOM 745 O O . ALA A 1 101 ? -14.860 -3.414 8.380 1.00 95.50 101 ALA A O 1
ATOM 746 N N . ASP A 1 102 ? -14.040 -2.109 10.007 1.00 95.62 102 ASP A N 1
ATOM 747 C CA . ASP A 1 102 ? -12.784 -1.829 9.304 1.00 95.62 102 ASP A CA 1
ATOM 748 C C . ASP A 1 102 ? -11.927 -3.094 9.115 1.00 95.62 102 ASP A C 1
ATOM 750 O O . ASP A 1 102 ? -11.990 -4.069 9.866 1.00 95.62 102 ASP A O 1
ATOM 754 N N . HIS A 1 103 ? -11.034 -3.069 8.122 1.00 96.31 103 HIS A N 1
ATOM 755 C CA . HIS A 1 103 ? -10.060 -4.144 7.933 1.00 96.31 103 HIS A CA 1
ATOM 756 C C . HIS A 1 103 ? -9.138 -4.284 9.171 1.00 96.31 103 HIS A C 1
ATOM 758 O O . HIS A 1 103 ? -8.739 -3.269 9.756 1.00 96.31 103 HIS A O 1
ATOM 764 N N . PRO A 1 104 ? -8.682 -5.504 9.542 1.00 95.88 104 PRO A N 1
ATOM 765 C CA . PRO A 1 104 ? -7.801 -5.718 10.695 1.00 95.88 104 PRO A CA 1
ATOM 766 C C . PRO A 1 104 ? -6.547 -4.831 10.748 1.00 95.88 104 PRO A C 1
ATOM 768 O O . PRO A 1 104 ? -6.091 -4.469 11.830 1.00 95.88 104 PRO A O 1
ATOM 771 N N . CYS A 1 105 ? -5.990 -4.438 9.595 1.00 96.19 105 CYS A N 1
ATOM 772 C CA . CYS A 1 105 ? -4.828 -3.539 9.555 1.00 96.19 105 CYS A CA 1
ATOM 773 C C . CYS A 1 105 ? -5.110 -2.135 10.121 1.00 96.19 105 CYS A C 1
ATOM 775 O O . CYS A 1 105 ? -4.169 -1.472 10.554 1.00 96.19 105 CYS A O 1
ATOM 777 N N . VAL A 1 106 ? -6.376 -1.710 10.153 1.00 96.62 106 VAL A N 1
ATOM 778 C CA . VAL A 1 106 ? -6.825 -0.457 10.770 1.00 96.62 106 VAL A CA 1
ATOM 779 C C . VAL A 1 106 ? -7.299 -0.702 12.199 1.00 96.62 106 VAL A C 1
ATOM 781 O O . VAL A 1 106 ? -6.840 -0.022 13.115 1.00 96.62 106 VAL A O 1
ATOM 784 N N . LEU A 1 107 ? -8.129 -1.731 12.415 1.00 95.12 107 LEU A N 1
ATOM 785 C CA . LEU A 1 107 ? -8.675 -2.094 13.733 1.00 95.12 107 LEU A CA 1
ATOM 786 C C . LEU A 1 107 ? -7.614 -2.350 14.809 1.00 95.12 107 LEU A C 1
ATOM 788 O O . LEU A 1 107 ? -7.859 -2.113 15.995 1.00 95.12 107 LEU A O 1
ATOM 792 N N . ASN A 1 108 ? -6.446 -2.854 14.407 1.00 92.75 108 ASN A N 1
ATOM 793 C CA . ASN A 1 108 ? -5.329 -3.104 15.316 1.00 92.75 108 ASN A CA 1
ATOM 794 C C . ASN A 1 108 ? -4.644 -1.812 15.793 1.00 92.75 108 ASN A C 1
ATOM 796 O O . ASN A 1 108 ? -3.787 -1.865 16.668 1.00 92.75 108 ASN A O 1
ATOM 800 N N . GLY A 1 109 ? -5.005 -0.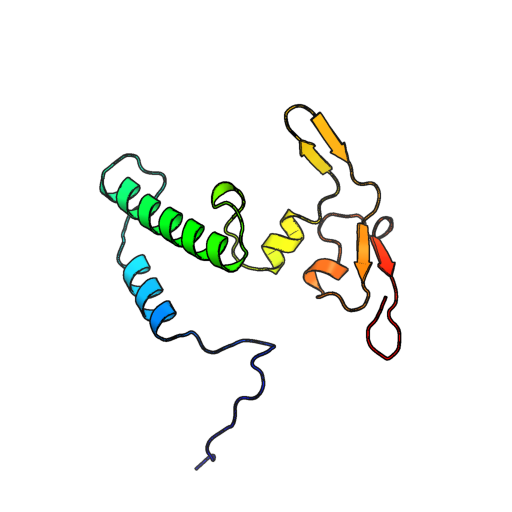657 15.226 1.00 94.25 109 GLY A N 1
ATOM 801 C CA . GLY A 1 109 ? -4.576 0.663 15.679 1.00 94.25 109 GLY A CA 1
ATOM 802 C C . GLY A 1 109 ? -3.138 1.043 15.328 1.00 94.25 109 GLY A C 1
ATOM 803 O O . GLY A 1 109 ? -2.686 2.118 15.712 1.00 94.25 109 GLY A O 1
ATOM 804 N N . GLY A 1 110 ? -2.405 0.197 14.600 1.00 94.88 110 GLY A N 1
ATOM 805 C CA . GLY A 1 110 ? -1.027 0.470 14.194 1.00 94.88 110 GLY A CA 1
ATOM 806 C C . GLY A 1 110 ? -0.104 0.710 15.392 1.00 94.88 110 GLY A C 1
ATOM 807 O O . GLY A 1 110 ? 0.182 -0.204 16.160 1.00 94.88 110 GLY A O 1
ATOM 808 N N . ARG A 1 111 ? 0.394 1.942 15.529 1.00 95.62 111 ARG A N 1
ATOM 809 C CA . ARG A 1 111 ? 1.309 2.369 16.601 1.00 95.62 111 ARG A CA 1
ATOM 810 C C . ARG A 1 111 ? 0.599 3.061 17.768 1.00 95.62 111 ARG A C 1
ATOM 812 O O . ARG A 1 111 ? 1.269 3.527 18.689 1.00 95.62 111 ARG A O 1
ATOM 819 N N . PHE A 1 112 ? -0.730 3.157 17.749 1.00 97.25 112 PHE A N 1
ATOM 820 C CA . PHE A 1 112 ? -1.481 3.653 18.898 1.00 97.25 112 PHE A CA 1
ATOM 821 C C . PHE A 1 112 ? -1.481 2.614 20.034 1.00 97.25 112 PHE A C 1
ATOM 823 O O . PHE A 1 112 ? -1.657 1.421 19.782 1.00 97.25 112 PHE A O 1
ATOM 830 N N . PRO A 1 113 ? -1.336 3.034 21.304 1.00 95.69 113 PRO A N 1
ATOM 831 C CA . PRO A 1 113 ? -1.630 2.172 22.442 1.00 95.69 113 PRO A CA 1
ATOM 832 C C . PRO A 1 113 ? -3.083 1.693 22.391 1.00 95.69 113 PRO A C 1
ATOM 834 O O . PRO A 1 113 ? -3.979 2.490 22.121 1.00 95.69 113 PRO A O 1
ATOM 837 N N . ALA A 1 114 ? -3.341 0.430 22.738 1.00 94.94 114 ALA A N 1
ATOM 838 C CA . ALA A 1 114 ? -4.698 -0.128 22.727 1.00 94.94 114 ALA A CA 1
ATOM 839 C C . ALA A 1 114 ? -5.696 0.684 23.580 1.00 94.94 114 ALA A C 1
ATOM 841 O O . ALA A 1 114 ? -6.861 0.807 23.223 1.00 94.94 114 ALA A O 1
ATOM 842 N N . THR A 1 115 ? -5.230 1.309 24.667 1.00 96.69 115 THR A N 1
ATOM 843 C CA . THR A 1 115 ? -6.038 2.190 25.532 1.00 96.69 115 THR A CA 1
ATOM 844 C C . THR A 1 115 ? -6.458 3.508 24.872 1.00 96.69 115 THR A C 1
ATOM 846 O O . THR A 1 115 ? -7.301 4.219 25.416 1.00 96.69 115 THR A O 1
ATOM 849 N N . GLN A 1 116 ? -5.872 3.859 23.725 1.00 96.88 116 GLN A N 1
ATOM 850 C CA . GLN A 1 116 ? -6.170 5.065 22.947 1.00 96.88 116 GLN A CA 1
ATOM 851 C C . GLN A 1 116 ? -6.964 4.764 21.669 1.00 96.88 116 GLN A C 1
ATOM 853 O O . GLN A 1 116 ? -7.293 5.697 20.936 1.00 96.88 116 GLN A O 1
ATOM 858 N N . VAL A 1 117 ? -7.287 3.494 21.407 1.00 97.31 117 VAL A N 1
ATOM 859 C CA . VAL A 1 117 ? -8.117 3.078 20.272 1.00 97.31 117 VAL A CA 1
ATOM 860 C C . VAL A 1 117 ? -9.560 2.928 20.742 1.00 97.31 117 VAL A C 1
ATOM 862 O O . VAL A 1 117 ? -9.849 2.161 21.657 1.00 97.31 117 VAL A O 1
ATOM 865 N N . ILE A 1 118 ? -10.470 3.660 20.110 1.00 97.44 118 ILE A N 1
ATOM 866 C CA . ILE A 1 118 ? -11.908 3.604 20.364 1.00 97.44 118 ILE A CA 1
ATOM 867 C C . ILE A 1 118 ? -12.574 2.968 19.157 1.00 97.44 118 ILE A C 1
ATOM 869 O O . ILE A 1 118 ? -12.372 3.403 18.025 1.00 97.44 118 ILE A O 1
ATOM 873 N N . ARG A 1 119 ? -13.377 1.940 19.416 1.00 96.50 119 ARG A N 1
ATOM 874 C CA . ARG A 1 119 ? -14.157 1.252 18.394 1.00 96.50 119 ARG A CA 1
ATOM 875 C C . ARG A 1 119 ? -15.566 1.811 18.370 1.00 96.50 119 ARG A C 1
ATOM 877 O O . ARG A 1 119 ? -16.179 1.973 19.424 1.00 96.50 119 ARG A O 1
ATOM 884 N N . ILE A 1 120 ? -16.039 2.127 17.175 1.00 97.12 120 ILE A N 1
ATOM 885 C CA . ILE A 1 120 ? -17.405 2.567 16.926 1.00 97.12 120 ILE A CA 1
ATOM 886 C C . ILE A 1 120 ? -18.146 1.383 16.307 1.00 97.12 120 ILE A C 1
ATOM 888 O O . ILE A 1 120 ? -17.710 0.859 15.281 1.00 97.12 120 ILE A O 1
ATOM 892 N N . GLY A 1 121 ? -19.207 0.935 16.978 1.00 96.69 121 GLY A N 1
ATOM 893 C CA . GLY A 1 121 ? -20.023 -0.186 16.518 1.00 96.69 121 GLY A CA 1
ATOM 894 C C . GLY A 1 121 ? -20.789 0.143 15.242 1.00 96.69 121 GLY A C 1
ATOM 895 O O . GLY A 1 121 ? -20.952 1.311 14.896 1.00 96.69 121 GLY A O 1
ATOM 896 N N . VAL A 1 122 ? -21.262 -0.903 14.571 1.00 97.06 122 VAL A N 1
ATOM 897 C CA . VAL A 1 122 ? -22.139 -0.803 13.401 1.00 97.06 122 VAL A CA 1
ATOM 898 C C . VAL A 1 122 ? -23.470 -1.496 13.664 1.00 97.06 122 VAL A C 1
ATOM 900 O O . VAL A 1 122 ? -23.542 -2.428 14.470 1.00 97.06 122 VAL A O 1
ATOM 903 N N . ASP A 1 123 ? -24.527 -1.047 12.998 1.00 96.62 123 ASP A N 1
ATOM 904 C CA . ASP A 1 123 ? -25.824 -1.720 13.018 1.00 96.62 123 ASP A CA 1
ATOM 905 C C . ASP A 1 123 ? -25.861 -2.964 12.104 1.00 96.62 123 ASP A C 1
ATOM 907 O O . ASP A 1 123 ? -24.851 -3.402 11.546 1.00 96.62 123 ASP A O 1
ATOM 911 N N . ALA A 1 124 ? -27.043 -3.573 11.968 1.00 96.31 124 ALA A N 1
ATOM 912 C CA . ALA A 1 124 ? -27.239 -4.777 11.159 1.00 96.31 124 ALA A CA 1
ATOM 913 C C . ALA A 1 124 ? -27.022 -4.556 9.649 1.00 96.31 124 ALA A C 1
ATOM 915 O O . ALA A 1 124 ? -26.797 -5.530 8.930 1.00 96.31 124 ALA A O 1
ATOM 916 N N . ASP A 1 125 ? -27.062 -3.304 9.188 1.00 95.31 125 ASP A N 1
ATOM 917 C CA . ASP A 1 125 ? -26.821 -2.912 7.800 1.00 95.31 125 ASP A CA 1
ATOM 918 C C . ASP A 1 125 ? -25.355 -2.490 7.570 1.00 95.31 125 ASP A C 1
ATOM 920 O O . ASP A 1 125 ? -24.955 -2.190 6.442 1.00 95.31 125 ASP A O 1
ATOM 924 N N . GLY A 1 126 ? -24.527 -2.509 8.623 1.00 91.50 126 GLY A N 1
ATOM 925 C CA . GLY A 1 126 ? -23.117 -2.131 8.570 1.00 91.50 126 GLY A CA 1
ATOM 926 C C . GLY A 1 126 ? -22.884 -0.619 8.614 1.00 91.50 126 GLY A C 1
ATOM 927 O O . GLY A 1 126 ? -21.824 -0.162 8.181 1.00 91.50 126 GLY A O 1
ATOM 928 N N . LEU A 1 127 ? -23.854 0.158 9.106 1.00 91.12 127 LEU A N 1
ATOM 929 C CA . LEU A 1 127 ? -23.762 1.612 9.233 1.00 91.12 127 LEU A CA 1
ATOM 930 C C . LEU A 1 127 ? -23.306 2.025 10.640 1.00 91.12 127 LEU A C 1
ATOM 932 O O . LEU A 1 127 ? -23.624 1.351 11.619 1.00 91.12 127 LEU A O 1
ATOM 936 N N . VAL A 1 128 ? -22.556 3.132 10.714 1.00 86.19 128 VAL A N 1
ATOM 937 C CA . VAL A 1 128 ? -22.065 3.779 11.950 1.00 86.19 128 VAL A CA 1
ATOM 938 C C . VAL A 1 128 ? -23.013 4.882 12.403 1.00 86.19 128 VAL A C 1
ATOM 940 O O . VAL A 1 128 ? -23.375 5.713 11.538 1.00 86.19 128 VAL A O 1
#

Sequence (128 aa):
MAGRRAYLDYNASAPLLAAARTAMIAALDVAANPSSVHAEGRAARRLIENARRDVATLVSAGAEHVVFTSGATEAASTLLTPDWQMGRGTVRMSRLYVCEADHPCVLNGGRFPATQVIRIGVDADGLV

Radius of gyration: 20.28 Å; chains: 1; bounding box: 51×57×44 Å